Protein AF-A0AAW5HI84-F1 (afdb_monomer_lite)

Secondary structure (DSSP, 8-state):
-HHHHHHHT-HHHHHHHHHHGGGG--GGGS-HHHHHHHHHHHHHHHHHHHHHHHHHHHHHHHHHHHT-HHHHHHHHHHHHHHHHHHHHHHHHHTT-

Structure (mmCIF, N/CA/C/O backbone):
data_AF-A0AAW5HI84-F1
#
_entry.id   AF-A0AAW5HI84-F1
#
loop_
_atom_site.group_PDB
_atom_site.id
_atom_site.type_symbol
_atom_site.label_atom_id
_atom_site.label_alt_id
_atom_site.label_comp_id
_atom_site.label_asym_id
_atom_site.label_entity_id
_atom_site.label_seq_id
_atom_site.pdbx_PDB_ins_code
_atom_site.Cartn_x
_atom_site.Cartn_y
_atom_site.Cartn_z
_atom_site.occupancy
_atom_site.B_iso_or_equiv
_atom_site.auth_seq_id
_atom_site.auth_comp_id
_atom_site.auth_asym_id
_atom_site.auth_atom_id
_atom_site.pdbx_PDB_model_num
ATOM 1 N N . MET A 1 1 ? 4.989 13.894 8.127 1.00 77.06 1 MET A N 1
ATOM 2 C CA . MET A 1 1 ? 6.289 13.321 7.704 1.00 77.06 1 MET A CA 1
ATOM 3 C C . MET A 1 1 ? 6.486 11.880 8.169 1.00 77.06 1 MET A C 1
ATOM 5 O O . MET A 1 1 ? 6.888 11.062 7.357 1.00 77.06 1 MET A O 1
ATOM 9 N N . THR A 1 2 ? 6.167 11.540 9.425 1.00 87.62 2 THR A N 1
ATOM 10 C CA . THR A 1 2 ? 6.306 10.177 9.984 1.00 87.62 2 THR A CA 1
ATOM 11 C C . THR A 1 2 ? 5.607 9.094 9.160 1.00 87.62 2 THR A C 1
ATOM 13 O O . THR A 1 2 ? 6.226 8.080 8.871 1.00 87.62 2 THR A O 1
ATOM 16 N N . GLY A 1 3 ? 4.369 9.323 8.706 1.00 85.00 3 GLY A N 1
ATOM 17 C CA . GLY A 1 3 ? 3.660 8.368 7.839 1.00 85.00 3 GLY A CA 1
ATOM 18 C C . GLY A 1 3 ? 4.315 8.167 6.466 1.00 85.00 3 GLY A C 1
ATOM 19 O O . GLY A 1 3 ? 4.420 7.038 6.002 1.00 85.00 3 GLY A O 1
ATOM 20 N N . LEU A 1 4 ? 4.821 9.242 5.847 1.00 86.69 4 LEU A N 1
ATOM 21 C CA . LEU A 1 4 ? 5.537 9.169 4.567 1.00 86.69 4 LEU A CA 1
ATOM 22 C C . LEU A 1 4 ? 6.831 8.364 4.707 1.00 86.69 4 LEU A C 1
ATOM 24 O O . LEU A 1 4 ? 7.082 7.470 3.910 1.00 86.69 4 LEU A O 1
ATOM 28 N N . LEU A 1 5 ? 7.626 8.656 5.739 1.00 92.19 5 LEU A N 1
ATOM 29 C CA . LEU A 1 5 ? 8.871 7.936 6.003 1.00 92.19 5 LEU A CA 1
ATOM 30 C C . LEU A 1 5 ? 8.603 6.476 6.374 1.00 92.19 5 LEU A C 1
ATOM 32 O O . LEU A 1 5 ? 9.284 5.594 5.873 1.00 92.19 5 LEU A O 1
ATOM 36 N N . SER A 1 6 ? 7.578 6.203 7.184 1.00 90.75 6 SER A N 1
ATOM 37 C CA . SER A 1 6 ? 7.174 4.835 7.521 1.00 90.75 6 SER A CA 1
ATOM 38 C C . SER A 1 6 ? 6.757 4.040 6.282 1.00 90.75 6 SER A C 1
ATOM 40 O O . SER A 1 6 ? 7.140 2.882 6.154 1.00 90.75 6 SER A O 1
ATOM 42 N N . ALA A 1 7 ? 6.025 4.658 5.352 1.00 86.62 7 ALA A N 1
ATOM 43 C CA . ALA A 1 7 ? 5.642 4.020 4.098 1.00 86.62 7 AL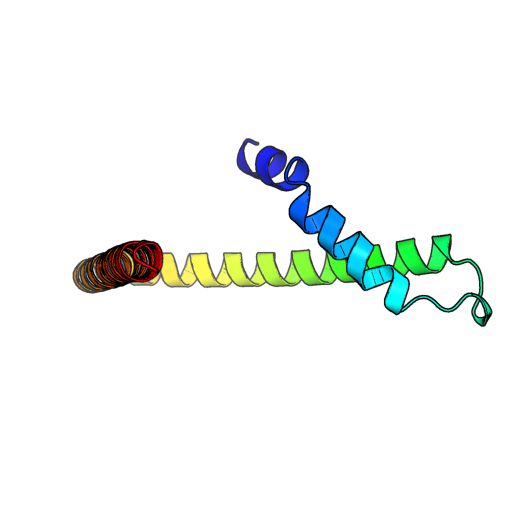A A CA 1
ATOM 44 C C . ALA A 1 7 ? 6.841 3.814 3.158 1.00 86.62 7 ALA A C 1
ATOM 46 O O . ALA A 1 7 ? 6.996 2.728 2.611 1.00 86.62 7 ALA A O 1
ATOM 47 N N . ALA A 1 8 ? 7.700 4.827 2.999 1.00 86.44 8 ALA A N 1
ATOM 48 C CA . ALA A 1 8 ? 8.864 4.774 2.114 1.00 86.44 8 ALA A CA 1
ATOM 49 C C . ALA A 1 8 ? 9.942 3.793 2.603 1.00 86.44 8 ALA A C 1
ATOM 51 O O . ALA A 1 8 ? 10.583 3.130 1.795 1.00 86.44 8 ALA A O 1
ATOM 52 N N . LEU A 1 9 ? 10.131 3.687 3.921 1.00 92.00 9 LEU A N 1
ATOM 53 C CA . LEU A 1 9 ? 11.100 2.782 4.542 1.00 92.00 9 LEU A CA 1
ATOM 54 C C . LEU A 1 9 ? 10.555 1.365 4.737 1.00 92.00 9 LEU A C 1
ATOM 56 O O . LEU A 1 9 ? 11.306 0.478 5.132 1.00 92.00 9 LEU A O 1
ATOM 60 N N . ASN A 1 10 ? 9.266 1.127 4.482 1.00 93.50 10 ASN A N 1
ATOM 61 C CA . ASN A 1 10 ? 8.712 -0.216 4.514 1.00 93.50 10 ASN A CA 1
ATOM 62 C C . ASN A 1 10 ? 9.170 -0.966 3.252 1.00 93.50 10 ASN A C 1
ATOM 64 O O . ASN A 1 10 ? 8.742 -0.611 2.155 1.00 93.50 10 ASN A O 1
ATOM 68 N N . PRO A 1 11 ? 9.997 -2.020 3.361 1.00 93.06 11 PRO A N 1
ATOM 69 C CA . PRO A 1 11 ? 10.480 -2.737 2.183 1.00 93.06 11 PRO A CA 1
ATOM 70 C C . PRO A 1 11 ? 9.386 -3.601 1.545 1.00 93.06 11 PRO A C 1
ATOM 72 O O . PRO A 1 11 ? 9.510 -4.010 0.393 1.00 93.06 11 PRO A O 1
ATOM 75 N N . LYS A 1 12 ? 8.301 -3.891 2.274 1.00 93.25 12 LYS A N 1
ATOM 76 C CA . LYS A 1 12 ? 7.276 -4.853 1.862 1.00 93.25 12 LYS A CA 1
ATOM 77 C C . LYS A 1 12 ? 6.605 -4.492 0.528 1.00 93.25 12 LYS A C 1
ATOM 79 O O . LYS A 1 12 ? 6.525 -5.382 -0.317 1.00 93.25 12 LYS A O 1
ATOM 84 N N . PRO A 1 13 ? 6.157 -3.242 0.278 1.00 88.62 13 PRO A N 1
ATOM 85 C CA . PRO A 1 13 ? 5.579 -2.875 -1.013 1.00 88.62 13 PRO A CA 1
ATOM 86 C C . PRO A 1 13 ? 6.598 -2.972 -2.153 1.00 88.62 13 PRO A C 1
ATOM 88 O O . PRO A 1 13 ? 6.264 -3.481 -3.217 1.00 88.62 13 PRO A O 1
ATOM 91 N N . GLY A 1 14 ? 7.849 -2.553 -1.923 1.00 87.50 14 GLY A N 1
ATOM 92 C CA . GLY A 1 14 ? 8.915 -2.649 -2.927 1.00 87.50 14 GLY A CA 1
ATOM 93 C C . GLY A 1 14 ? 9.221 -4.097 -3.317 1.00 87.50 14 GLY A C 1
ATOM 94 O O . GLY A 1 14 ? 9.279 -4.419 -4.500 1.00 87.50 14 GLY A O 1
ATOM 95 N N . LEU A 1 15 ? 9.326 -4.991 -2.330 1.00 91.50 15 LEU A N 1
ATOM 96 C CA . LEU A 1 15 ? 9.525 -6.424 -2.564 1.00 91.50 15 LEU A CA 1
ATOM 97 C C . LEU A 1 15 ? 8.345 -7.062 -3.305 1.00 91.50 15 LEU A C 1
ATOM 99 O O . LEU A 1 15 ? 8.561 -7.895 -4.179 1.00 91.50 15 LEU A O 1
ATOM 103 N N . PHE A 1 16 ? 7.108 -6.652 -3.006 1.00 89.19 16 PHE A N 1
ATOM 104 C CA . PHE A 1 16 ? 5.930 -7.111 -3.744 1.00 89.19 16 PHE A CA 1
ATOM 105 C C . PHE A 1 16 ? 6.023 -6.705 -5.220 1.00 89.19 16 PHE A C 1
ATOM 107 O O . PHE A 1 16 ? 5.918 -7.543 -6.109 1.00 89.19 16 PHE A O 1
ATOM 114 N N . VAL A 1 17 ? 6.309 -5.434 -5.498 1.00 88.19 17 VAL A N 1
ATOM 115 C CA . VAL A 1 17 ? 6.465 -4.929 -6.869 1.00 88.19 17 VAL A CA 1
ATOM 116 C C . VAL A 1 17 ? 7.551 -5.702 -7.626 1.00 88.19 17 VAL A C 1
ATOM 118 O O . VAL A 1 17 ? 7.318 -6.145 -8.749 1.00 88.19 17 VAL A O 1
ATOM 121 N N . LEU A 1 18 ? 8.707 -5.932 -6.998 1.00 88.81 18 LEU A N 1
ATOM 122 C CA . LEU A 1 18 ? 9.800 -6.706 -7.593 1.00 88.81 18 LEU A CA 1
ATOM 123 C C . LEU A 1 18 ? 9.450 -8.182 -7.816 1.00 88.81 18 LEU A C 1
ATOM 125 O O . LEU A 1 18 ? 9.963 -8.777 -8.754 1.00 88.81 18 LEU A O 1
ATOM 129 N N . ALA A 1 19 ? 8.589 -8.776 -6.992 1.00 92.12 19 ALA A N 1
ATOM 130 C CA . ALA A 1 19 ? 8.165 -10.162 -7.166 1.00 92.12 19 ALA A CA 1
ATOM 131 C C . ALA A 1 19 ? 7.127 -10.330 -8.290 1.00 92.12 19 ALA A C 1
ATOM 133 O O . ALA A 1 19 ? 7.128 -11.357 -8.969 1.00 92.12 19 ALA A O 1
ATOM 134 N N . PHE A 1 20 ? 6.248 -9.342 -8.489 1.00 91.19 20 PHE A N 1
ATOM 135 C CA . PHE A 1 20 ? 5.114 -9.447 -9.414 1.00 91.19 20 PHE A CA 1
ATOM 136 C C . PHE A 1 20 ? 5.360 -8.796 -10.780 1.00 91.19 20 PHE A C 1
ATOM 138 O O . PHE A 1 20 ? 4.985 -9.388 -11.787 1.00 91.19 20 PHE A O 1
ATOM 145 N N . ILE A 1 21 ? 6.001 -7.622 -10.867 1.00 91.75 21 ILE A N 1
ATOM 146 C CA . ILE A 1 21 ? 6.165 -6.922 -12.158 1.00 91.75 21 ILE A CA 1
ATOM 147 C C . ILE A 1 21 ? 6.978 -7.722 -13.188 1.00 91.75 21 ILE A C 1
ATOM 149 O O . ILE A 1 21 ? 6.529 -7.787 -14.334 1.00 91.75 21 ILE A O 1
ATOM 153 N N . PRO A 1 22 ? 8.113 -8.366 -12.843 1.00 92.12 22 PRO A N 1
ATOM 154 C CA . PRO A 1 22 ? 8.894 -9.123 -13.823 1.00 92.12 22 PRO A CA 1
ATOM 155 C C . PRO A 1 22 ? 8.102 -10.228 -14.527 1.00 92.12 22 PRO A C 1
ATOM 157 O O . PRO A 1 22 ? 8.427 -10.572 -15.657 1.00 92.12 22 PRO A O 1
ATOM 160 N N . GLN A 1 23 ? 7.044 -10.750 -13.896 1.00 93.94 23 GLN A N 1
ATOM 161 C CA . GLN A 1 23 ? 6.187 -11.795 -14.464 1.00 93.94 23 GLN A CA 1
ATOM 162 C C . GLN A 1 23 ? 5.377 -11.309 -15.677 1.00 93.94 23 GLN A C 1
ATOM 164 O O . GLN A 1 23 ? 4.896 -12.126 -16.456 1.00 93.94 23 GLN A O 1
ATOM 169 N N . PHE A 1 24 ? 5.225 -9.990 -15.845 1.00 93.56 24 PHE A N 1
ATOM 170 C CA . PHE A 1 24 ? 4.504 -9.374 -16.962 1.00 93.56 24 PHE A CA 1
ATOM 171 C C . PHE A 1 24 ? 5.428 -8.849 -18.069 1.00 93.56 24 PHE A C 1
ATOM 173 O O . PHE A 1 24 ? 4.937 -8.385 -19.097 1.00 93.56 24 PHE A O 1
ATOM 180 N N . VAL A 1 25 ? 6.749 -8.884 -17.865 1.00 95.38 25 VAL A N 1
ATOM 181 C CA . VAL A 1 25 ? 7.730 -8.381 -18.832 1.00 95.38 25 VAL A CA 1
ATOM 182 C C . VAL A 1 25 ? 8.053 -9.448 -19.869 1.00 95.38 25 VAL A C 1
ATOM 184 O O . VAL A 1 25 ? 8.298 -10.603 -19.534 1.00 95.38 25 VAL A O 1
ATOM 187 N N . ASP A 1 26 ? 8.130 -9.032 -21.129 1.00 96.56 26 ASP A N 1
ATOM 188 C CA . ASP A 1 26 ? 8.495 -9.899 -22.245 1.00 96.56 26 ASP A CA 1
ATOM 189 C C . ASP A 1 26 ? 9.761 -9.369 -22.942 1.00 96.56 26 ASP A C 1
ATOM 191 O O . ASP A 1 26 ? 9.700 -8.328 -23.610 1.00 96.56 26 ASP A O 1
ATOM 195 N N . PRO A 1 27 ? 10.914 -10.059 -22.828 1.00 95.06 27 PRO A N 1
ATOM 196 C CA . PRO A 1 27 ? 12.151 -9.654 -23.492 1.00 95.06 27 PRO A CA 1
ATOM 197 C C . PRO A 1 27 ? 12.036 -9.558 -25.022 1.00 95.06 27 PRO A C 1
ATOM 199 O O . PRO A 1 27 ? 12.770 -8.786 -25.636 1.00 95.06 27 PRO A O 1
ATOM 202 N N . ALA A 1 28 ? 11.107 -10.291 -25.650 1.00 96.44 28 ALA A N 1
ATOM 203 C CA . ALA A 1 28 ? 10.885 -10.227 -27.095 1.00 96.44 28 ALA A CA 1
ATOM 204 C C . ALA A 1 28 ? 10.185 -8.927 -27.535 1.00 96.44 28 ALA A C 1
ATOM 206 O O . ALA A 1 28 ? 10.219 -8.570 -28.712 1.00 96.44 28 ALA A O 1
ATOM 207 N N . ARG A 1 29 ? 9.567 -8.193 -26.598 1.00 93.25 29 ARG A N 1
ATOM 208 C CA . ARG A 1 29 ? 8.834 -6.939 -26.850 1.00 93.25 29 ARG A CA 1
ATOM 209 C C . ARG A 1 29 ? 9.662 -5.671 -26.622 1.00 93.25 29 ARG A C 1
ATOM 211 O O . ARG A 1 29 ? 9.126 -4.568 -26.718 1.00 93.25 29 ARG A O 1
ATOM 218 N N . GLY A 1 30 ? 10.959 -5.803 -26.341 1.00 93.69 30 GLY A N 1
ATOM 219 C CA . GLY A 1 30 ? 11.897 -4.687 -26.202 1.00 93.69 30 GLY A CA 1
ATOM 220 C C . GLY A 1 30 ? 12.594 -4.650 -24.843 1.00 93.69 30 GLY A C 1
ATOM 221 O O . GLY A 1 30 ? 12.671 -5.649 -24.134 1.00 93.69 30 GLY A O 1
ATOM 222 N N . SER A 1 31 ? 13.116 -3.479 -24.464 1.00 96.44 31 SER A N 1
ATOM 223 C CA . SER A 1 31 ? 13.928 -3.331 -23.248 1.00 96.44 31 SER A CA 1
ATOM 224 C C . SER A 1 31 ? 13.149 -3.668 -21.971 1.00 96.44 31 SER A C 1
ATOM 226 O O . SER A 1 31 ? 12.183 -2.988 -21.617 1.00 96.44 31 SER A O 1
ATOM 228 N N . VAL A 1 32 ? 13.634 -4.678 -21.243 1.00 95.31 32 VAL A N 1
ATOM 229 C CA . VAL A 1 32 ? 13.118 -5.110 -19.933 1.00 95.31 32 VAL A CA 1
ATOM 230 C C . VAL A 1 32 ? 13.068 -3.945 -18.946 1.00 95.31 32 VAL A C 1
ATOM 232 O O . VAL A 1 32 ? 12.045 -3.734 -18.301 1.00 95.31 32 VAL A O 1
ATOM 235 N N . SER A 1 33 ? 14.127 -3.133 -18.866 1.00 94.56 33 SER A N 1
ATOM 236 C CA . SER A 1 33 ? 14.190 -2.001 -17.933 1.00 94.56 33 SER A CA 1
ATOM 237 C C . SER A 1 33 ? 13.111 -0.953 -18.211 1.00 94.56 33 SER A C 1
ATOM 239 O O . SER A 1 33 ? 12.530 -0.402 -17.279 1.00 94.56 33 SER A O 1
ATOM 241 N N . VAL A 1 34 ? 12.806 -0.701 -19.488 1.00 96.38 34 VAL A N 1
ATOM 242 C CA . VAL A 1 34 ? 11.746 0.240 -19.877 1.00 96.38 34 VAL A CA 1
ATOM 243 C C . VAL A 1 34 ? 10.373 -0.325 -19.520 1.00 96.38 34 VAL A C 1
ATOM 245 O O . VAL A 1 34 ? 9.571 0.384 -18.918 1.00 96.38 34 VAL A O 1
ATOM 248 N N . GLN A 1 35 ? 10.115 -1.602 -19.819 1.00 96.38 35 GLN A N 1
ATOM 249 C CA . GLN A 1 35 ? 8.857 -2.261 -19.447 1.00 96.38 35 GLN A CA 1
ATOM 250 C C . GLN A 1 35 ? 8.643 -2.243 -17.925 1.00 96.38 35 GLN A C 1
ATOM 252 O O . GLN A 1 35 ? 7.573 -1.852 -17.464 1.00 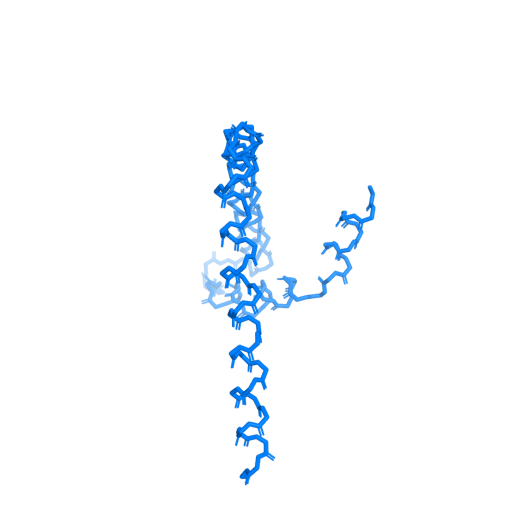96.38 35 GLN A O 1
ATOM 257 N N . MET A 1 36 ? 9.681 -2.556 -17.141 1.00 94.69 36 MET A N 1
ATOM 258 C CA . MET A 1 36 ? 9.655 -2.476 -15.674 1.00 94.69 36 MET A CA 1
ATOM 259 C C . MET A 1 36 ? 9.303 -1.066 -15.178 1.00 94.69 36 MET A C 1
ATOM 261 O O .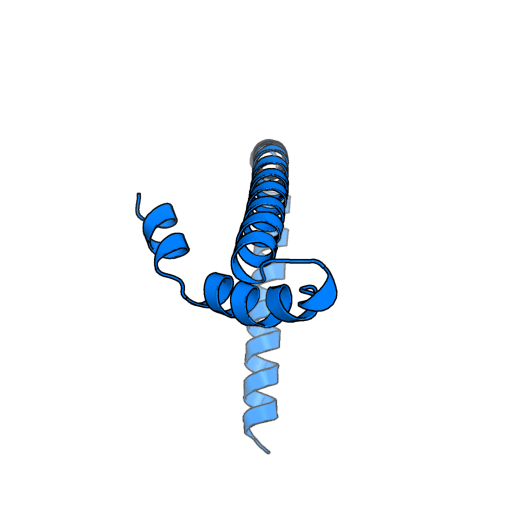 MET A 1 36 ? 8.450 -0.922 -14.303 1.00 94.69 36 MET A O 1
ATOM 265 N N . MET A 1 37 ? 9.920 -0.023 -15.748 1.00 94.19 37 MET A N 1
ATOM 266 C CA . MET A 1 37 ? 9.648 1.375 -15.388 1.00 94.19 37 MET A CA 1
ATOM 267 C C . MET A 1 37 ? 8.196 1.765 -15.704 1.00 94.19 37 MET A C 1
ATOM 269 O O . MET A 1 37 ? 7.527 2.384 -14.878 1.00 94.19 37 MET A O 1
ATOM 273 N N . VAL A 1 38 ? 7.690 1.371 -16.877 1.00 96.06 38 VAL A N 1
ATOM 274 C CA . VAL A 1 38 ? 6.320 1.668 -17.324 1.00 96.06 38 VAL A CA 1
ATOM 275 C C . VAL A 1 38 ? 5.284 0.950 -16.460 1.00 96.06 38 VAL A C 1
ATOM 277 O O . VAL A 1 38 ? 4.346 1.585 -15.976 1.00 96.06 38 VAL A O 1
ATOM 280 N N . TYR A 1 39 ? 5.448 -0.352 -16.219 1.00 95.31 39 TYR A N 1
ATOM 281 C CA . TYR A 1 39 ? 4.538 -1.115 -15.360 1.00 95.31 39 TYR A CA 1
ATOM 282 C C . TYR A 1 39 ? 4.593 -0.637 -13.908 1.00 95.31 39 TYR A C 1
ATOM 284 O O . TYR A 1 39 ? 3.550 -0.510 -13.267 1.00 95.31 39 TYR A O 1
ATOM 292 N N . GLY A 1 40 ? 5.783 -0.294 -13.407 1.00 93.12 40 GLY A N 1
ATOM 293 C CA . GLY A 1 40 ? 5.958 0.296 -12.082 1.00 93.12 40 GLY A CA 1
ATOM 294 C C . GLY A 1 40 ? 5.243 1.639 -11.943 1.00 93.12 40 GLY A C 1
ATOM 295 O O . GLY A 1 40 ? 4.531 1.853 -10.962 1.00 93.12 40 GLY A O 1
ATOM 296 N N . ALA A 1 41 ? 5.365 2.518 -12.940 1.00 94.38 41 ALA A N 1
ATOM 297 C CA . ALA A 1 41 ? 4.676 3.807 -12.959 1.00 94.38 41 ALA A CA 1
ATOM 298 C C . ALA A 1 41 ? 3.149 3.642 -12.987 1.00 94.38 41 ALA A C 1
ATOM 300 O O . ALA A 1 41 ? 2.448 4.304 -12.221 1.00 94.38 41 ALA A O 1
ATOM 301 N N . TRP A 1 42 ? 2.629 2.721 -13.806 1.00 95.88 42 TRP A N 1
ATOM 302 C CA . TRP A 1 42 ? 1.199 2.405 -13.834 1.00 95.88 42 TRP A CA 1
ATOM 303 C C . TRP A 1 42 ? 0.696 1.866 -12.500 1.00 95.88 42 TRP A C 1
ATOM 305 O O . TRP A 1 42 ? -0.319 2.338 -11.986 1.00 95.88 42 TRP A O 1
ATOM 315 N N . PHE A 1 43 ? 1.421 0.919 -11.907 1.00 92.69 43 PHE A N 1
ATOM 316 C CA . PHE A 1 43 ? 1.091 0.381 -10.594 1.00 92.69 43 PHE A CA 1
ATOM 317 C C . PHE A 1 43 ? 1.066 1.483 -9.526 1.00 92.69 43 PHE A C 1
ATOM 319 O O . PHE A 1 43 ? 0.112 1.571 -8.749 1.00 92.69 43 PHE A O 1
ATOM 326 N N . ALA A 1 44 ? 2.075 2.359 -9.510 1.00 91.38 44 ALA A N 1
ATOM 327 C CA . ALA A 1 44 ? 2.150 3.480 -8.579 1.00 91.38 44 ALA A CA 1
ATOM 328 C C . ALA A 1 44 ? 0.981 4.461 -8.764 1.00 91.38 44 ALA A C 1
ATOM 330 O O . ALA A 1 44 ? 0.363 4.860 -7.777 1.00 91.38 44 ALA A O 1
ATOM 331 N N . ALA A 1 45 ? 0.632 4.804 -10.007 1.00 96.75 45 ALA A N 1
ATOM 332 C CA . ALA A 1 45 ? -0.483 5.696 -10.317 1.00 96.75 45 ALA A CA 1
ATOM 333 C C . ALA A 1 45 ? -1.832 5.114 -9.865 1.00 96.75 45 ALA A C 1
ATOM 335 O O . ALA A 1 45 ? -2.605 5.796 -9.191 1.00 96.75 45 ALA A O 1
ATOM 336 N N . LEU A 1 46 ? -2.097 3.840 -10.174 1.00 96.12 46 LEU A N 1
ATOM 337 C CA . LEU A 1 46 ? -3.320 3.151 -9.753 1.00 96.12 46 LEU A CA 1
ATOM 338 C C . LEU A 1 46 ? -3.407 3.032 -8.228 1.00 96.12 46 LEU A C 1
ATOM 340 O O . LEU A 1 46 ? -4.466 3.264 -7.647 1.00 96.12 46 LEU A O 1
ATOM 344 N N . THR A 1 47 ? -2.284 2.735 -7.572 1.00 92.56 47 THR A N 1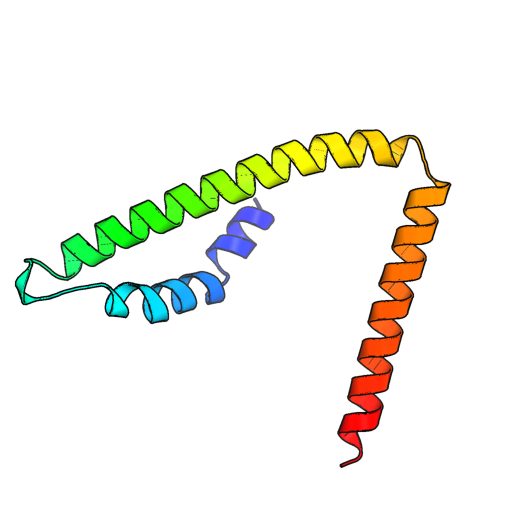
ATOM 345 C CA . THR A 1 47 ? -2.194 2.663 -6.108 1.00 92.56 47 THR A CA 1
ATOM 346 C C . THR A 1 47 ? -2.473 4.023 -5.470 1.00 92.56 47 THR A C 1
ATOM 348 O O . THR A 1 47 ? -3.267 4.117 -4.533 1.00 92.56 47 THR A O 1
ATOM 351 N N . ALA A 1 48 ? -1.867 5.092 -5.993 1.00 94.06 48 ALA A N 1
ATOM 352 C CA . ALA A 1 48 ? -2.089 6.452 -5.514 1.00 94.06 48 ALA A CA 1
ATOM 353 C C . ALA A 1 48 ? -3.552 6.879 -5.690 1.00 94.06 48 ALA A C 1
ATOM 355 O O . ALA A 1 48 ? -4.148 7.407 -4.752 1.00 94.06 48 ALA A O 1
ATOM 356 N N . LEU A 1 49 ? -4.152 6.598 -6.850 1.00 98.12 49 LEU A N 1
ATOM 357 C CA . LEU A 1 49 ? -5.564 6.870 -7.110 1.00 98.12 49 LEU A CA 1
ATOM 358 C C . LEU A 1 49 ? -6.471 6.098 -6.142 1.00 98.12 49 LEU A C 1
ATOM 360 O O . LEU A 1 49 ? -7.359 6.691 -5.531 1.00 98.12 49 LEU A O 1
ATOM 364 N N . GLY A 1 50 ? -6.224 4.800 -5.956 1.00 97.50 50 GLY A N 1
ATOM 365 C CA . GLY A 1 50 ? -6.987 3.961 -5.036 1.00 97.50 50 GLY A CA 1
ATOM 366 C C . GLY A 1 50 ? -6.938 4.479 -3.598 1.00 97.50 50 GLY A C 1
ATOM 367 O O . GLY A 1 50 ? -7.983 4.650 -2.968 1.00 97.50 50 GLY A O 1
ATOM 368 N N . PHE A 1 51 ? -5.746 4.814 -3.092 1.00 94.06 51 PHE A N 1
ATOM 369 C CA . PHE A 1 51 ? -5.603 5.374 -1.745 1.00 94.06 51 PHE A CA 1
ATOM 370 C C . PHE A 1 51 ? -6.184 6.782 -1.611 1.00 94.06 51 PHE A C 1
ATOM 372 O O . PHE A 1 51 ? -6.765 7.093 -0.571 1.00 94.06 51 PHE A O 1
ATOM 379 N N . ALA A 1 52 ? -6.079 7.625 -2.640 1.00 96.19 52 ALA A N 1
ATOM 380 C CA . ALA A 1 52 ? -6.696 8.947 -2.633 1.00 96.19 52 ALA A CA 1
ATOM 381 C C . ALA A 1 52 ? -8.224 8.843 -2.541 1.00 96.19 52 ALA A C 1
ATOM 383 O O . ALA A 1 52 ? -8.833 9.471 -1.674 1.00 96.19 52 ALA A O 1
ATOM 384 N N . LEU A 1 53 ? -8.840 7.993 -3.371 1.00 98.12 53 LEU A N 1
ATOM 385 C CA . LEU A 1 53 ? -10.277 7.727 -3.321 1.00 98.12 53 LEU A CA 1
ATOM 386 C C . LEU A 1 53 ? -10.683 7.171 -1.955 1.00 98.12 53 LEU A C 1
ATOM 388 O O . LEU A 1 53 ? -11.610 7.687 -1.332 1.00 98.12 53 LEU A O 1
ATOM 392 N N . MET A 1 54 ? -9.949 6.177 -1.447 1.00 97.12 54 MET A N 1
ATOM 393 C CA . MET A 1 54 ? -10.181 5.619 -0.116 1.00 97.12 54 MET A CA 1
ATOM 394 C C . MET A 1 54 ? -10.127 6.700 0.970 1.00 97.12 54 MET A C 1
ATOM 396 O O . MET A 1 54 ? -11.008 6.743 1.823 1.00 97.12 54 MET A O 1
ATOM 400 N N . GLY A 1 55 ? -9.142 7.600 0.923 1.00 96.06 55 GLY A N 1
ATOM 401 C CA . GLY A 1 55 ? -9.009 8.713 1.865 1.00 96.06 55 GLY A CA 1
ATOM 402 C C . GLY A 1 55 ? -10.182 9.697 1.803 1.00 96.06 55 GLY A C 1
ATOM 403 O O . GLY A 1 55 ? -10.694 10.119 2.845 1.00 96.06 55 GLY A O 1
ATOM 404 N N . ILE A 1 56 ? -10.660 10.020 0.598 1.00 96.88 56 ILE A N 1
ATOM 405 C CA . ILE A 1 56 ? -11.839 10.875 0.393 1.00 96.88 56 ILE A CA 1
ATOM 406 C C . ILE A 1 56 ? -13.082 10.220 1.014 1.00 96.88 56 ILE A C 1
ATOM 408 O O . ILE A 1 56 ? -13.770 10.846 1.827 1.00 96.88 56 ILE A O 1
ATOM 412 N N . PHE A 1 57 ? -13.341 8.946 0.705 1.00 97.25 57 PHE A N 1
ATOM 413 C CA . PHE A 1 57 ? -14.479 8.213 1.268 1.00 97.25 57 PHE A CA 1
ATOM 414 C C . PHE A 1 57 ? -14.371 8.053 2.786 1.00 97.25 57 PHE A C 1
ATOM 416 O O . PHE A 1 57 ? -15.349 8.286 3.499 1.00 97.25 57 PHE A O 1
ATOM 423 N N . ALA A 1 58 ? -13.183 7.728 3.299 1.00 96.12 58 ALA A N 1
ATOM 424 C CA . ALA A 1 58 ? -12.925 7.603 4.730 1.00 96.12 58 ALA A CA 1
ATOM 425 C C . ALA A 1 58 ? -13.185 8.920 5.470 1.00 96.12 58 ALA A C 1
ATOM 427 O O . ALA A 1 58 ? -13.752 8.910 6.561 1.00 96.12 58 ALA A O 1
ATOM 428 N N . THR A 1 59 ? -12.847 10.062 4.865 1.00 95.38 59 THR A N 1
ATOM 429 C CA . THR A 1 59 ? -13.135 11.384 5.439 1.00 95.38 59 THR A CA 1
ATOM 430 C C . THR A 1 59 ? -14.642 11.624 5.559 1.00 95.38 59 THR A C 1
ATOM 432 O O . THR A 1 59 ? -15.117 12.081 6.602 1.00 95.38 59 THR A O 1
ATOM 435 N N . GLY A 1 60 ? -15.412 11.283 4.520 1.00 94.56 60 GLY A N 1
ATOM 436 C CA . GLY A 1 60 ? -16.875 11.368 4.549 1.00 94.56 60 GLY A CA 1
ATOM 437 C C . GLY A 1 60 ? -17.494 10.444 5.602 1.00 94.56 60 GLY A C 1
ATOM 438 O O . GLY A 1 60 ? -18.296 10.887 6.428 1.00 94.56 60 GLY A O 1
ATOM 439 N N . LEU A 1 61 ? -17.067 9.178 5.625 1.00 95.31 61 LEU A N 1
ATOM 440 C CA . LEU A 1 61 ? -17.529 8.184 6.592 1.00 95.31 61 LEU A CA 1
ATOM 441 C C . LEU A 1 61 ? -17.199 8.598 8.029 1.00 95.31 61 LEU A C 1
ATOM 443 O O . LEU A 1 61 ? -18.059 8.525 8.902 1.00 95.31 61 LEU A O 1
ATOM 447 N N . SER A 1 62 ? -15.986 9.092 8.271 1.00 94.12 62 SER A N 1
ATOM 448 C CA . SER A 1 62 ? -15.550 9.555 9.588 1.00 94.12 62 SER A CA 1
ATOM 449 C C . SER A 1 62 ? -16.454 10.677 10.111 1.00 94.12 62 SER A C 1
ATOM 451 O O . SER A 1 62 ? -16.985 10.577 11.216 1.00 94.12 62 SER A O 1
ATOM 453 N N . ARG A 1 63 ? -16.762 11.690 9.284 1.00 94.25 63 ARG A N 1
ATOM 454 C CA . ARG A 1 63 ? -17.709 12.768 9.644 1.00 94.25 63 ARG A CA 1
ATOM 455 C C . ARG A 1 63 ? -19.101 12.244 10.003 1.00 94.25 63 ARG A C 1
ATOM 457 O O . ARG A 1 63 ? -19.725 12.760 10.930 1.00 94.25 63 ARG A O 1
ATOM 464 N N . TYR A 1 64 ? -19.590 11.235 9.285 1.00 94.31 64 TYR A N 1
ATOM 465 C CA . TYR A 1 64 ? -20.868 10.591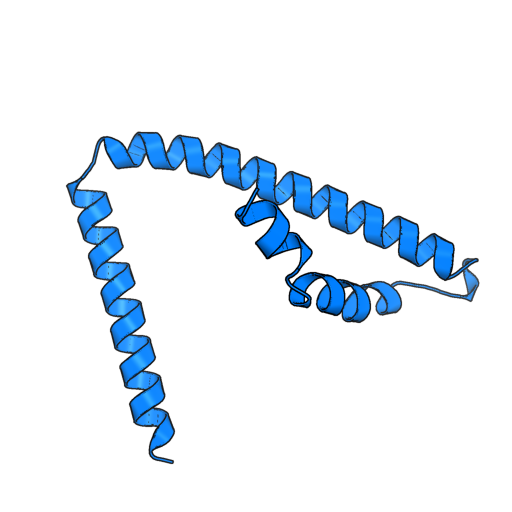 9.591 1.00 94.31 64 TYR A CA 1
ATOM 466 C C . TYR A 1 64 ? -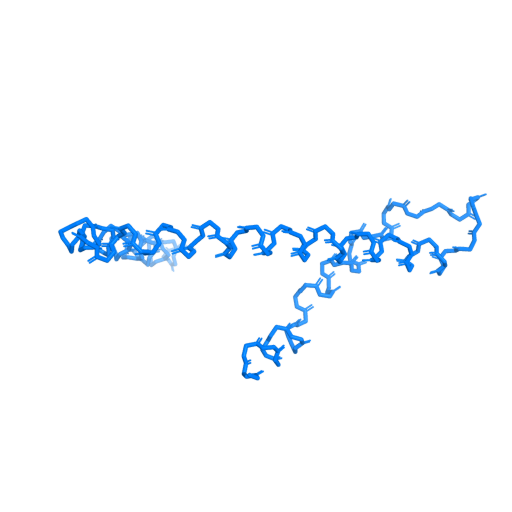20.822 9.833 10.928 1.00 94.31 64 TYR A C 1
ATOM 468 O O . TYR A 1 64 ? -21.728 9.977 11.753 1.00 94.31 64 TYR A O 1
ATOM 476 N N . LEU A 1 65 ? -19.751 9.075 11.174 1.00 94.88 65 LEU A N 1
ATOM 477 C CA . LEU A 1 65 ? -19.560 8.294 12.396 1.00 94.88 65 LEU A CA 1
ATOM 478 C C . LEU A 1 65 ? -19.361 9.167 13.640 1.00 94.88 65 LEU A C 1
ATOM 480 O O . LEU A 1 65 ? -19.881 8.819 14.700 1.00 94.88 65 LEU A O 1
ATOM 484 N N . TYR A 1 66 ? -18.716 10.332 13.518 1.00 92.62 66 TYR A N 1
ATOM 485 C CA . TYR A 1 66 ? -18.576 11.291 14.623 1.00 92.62 66 TYR A CA 1
ATOM 486 C C . TYR A 1 66 ? -19.922 11.729 15.212 1.00 92.62 66 TYR A C 1
ATOM 488 O O . TYR A 1 66 ? -20.010 12.025 16.400 1.00 92.62 66 TYR A O 1
ATOM 496 N N . ARG A 1 67 ? -20.994 11.724 14.412 1.00 94.00 67 ARG A N 1
ATOM 497 C CA . ARG A 1 67 ? -22.352 12.053 14.874 1.00 94.00 67 ARG A CA 1
ATOM 498 C C . ARG A 1 67 ? -23.066 10.879 15.558 1.00 94.00 67 ARG A C 1
ATOM 500 O O . ARG A 1 67 ? -24.181 11.053 16.041 1.00 94.00 67 ARG A O 1
ATOM 507 N N . ARG A 1 68 ? -22.475 9.677 15.586 1.00 95.75 68 ARG A N 1
ATOM 508 C CA . ARG A 1 68 ? -23.097 8.437 16.089 1.00 95.75 68 ARG A CA 1
ATOM 509 C C . ARG A 1 68 ? -22.160 7.664 17.033 1.00 95.75 68 ARG A C 1
ATOM 511 O O . ARG A 1 68 ? -21.721 6.563 16.696 1.00 95.75 68 ARG A O 1
ATOM 518 N N . PRO A 1 69 ? -21.912 8.164 18.258 1.00 92.75 69 PRO A N 1
ATOM 519 C CA . PRO A 1 69 ? -20.958 7.554 19.193 1.00 92.75 69 PRO A CA 1
ATOM 520 C C . PRO A 1 69 ? -21.306 6.107 19.576 1.00 92.75 69 PRO A C 1
ATOM 522 O O . PRO A 1 69 ? -20.412 5.283 19.742 1.00 92.75 69 PRO A O 1
ATOM 525 N N . ARG A 1 70 ? -22.599 5.754 19.645 1.00 95.94 70 ARG A N 1
ATOM 526 C CA . ARG A 1 70 ? -23.037 4.370 19.912 1.00 95.94 70 ARG A CA 1
ATOM 527 C C . ARG A 1 70 ? -22.592 3.389 18.822 1.00 95.94 70 ARG A C 1
ATOM 529 O O . ARG A 1 70 ? -22.213 2.268 19.143 1.00 95.94 70 ARG A O 1
ATOM 536 N N . LEU A 1 71 ? -22.607 3.814 17.555 1.00 94.94 71 LEU A N 1
ATOM 537 C CA . LEU A 1 71 ? -22.154 2.988 16.433 1.00 94.94 71 LEU A CA 1
ATOM 538 C C . LEU A 1 71 ? -20.639 2.782 16.493 1.00 94.94 71 LEU A C 1
ATOM 540 O O . LEU A 1 71 ? -20.178 1.654 16.374 1.00 94.94 71 LEU A O 1
ATOM 544 N N . VAL A 1 72 ? -19.877 3.849 16.748 1.00 95.50 72 VAL A N 1
ATOM 545 C CA . VAL A 1 72 ? -18.418 3.766 16.921 1.00 95.50 72 VAL A CA 1
ATOM 546 C C . VAL A 1 72 ? -18.054 2.837 18.080 1.00 95.50 72 VAL A C 1
ATOM 548 O O . VAL A 1 72 ? -17.173 1.997 17.930 1.00 95.50 72 VAL A O 1
ATOM 551 N N . ASN A 1 73 ? -18.770 2.916 19.206 1.00 96.31 73 ASN A N 1
ATOM 552 C CA . ASN A 1 73 ? -18.545 2.011 20.331 1.00 96.31 73 ASN A CA 1
ATOM 553 C C . ASN A 1 73 ? -18.805 0.543 19.956 1.00 96.31 73 ASN A C 1
ATOM 555 O O . ASN A 1 73 ? -17.996 -0.322 20.276 1.00 96.31 73 ASN A O 1
ATOM 559 N N . GLY A 1 74 ? -19.890 0.262 19.227 1.00 97.06 74 GLY A N 1
ATOM 560 C CA . GLY A 1 74 ? -20.167 -1.083 18.716 1.00 97.06 74 GLY A CA 1
ATOM 561 C C . GLY A 1 74 ? -19.068 -1.601 17.781 1.00 97.06 74 GLY A C 1
ATOM 562 O O . GLY A 1 74 ? -18.627 -2.738 17.933 1.00 97.06 74 GLY A O 1
ATOM 563 N N . LEU A 1 75 ? -18.571 -0.754 16.869 1.00 95.31 75 LEU A N 1
ATOM 564 C CA . LEU A 1 75 ? -17.450 -1.089 15.982 1.00 95.31 75 LEU A CA 1
ATOM 565 C C . LEU A 1 75 ? -16.168 -1.392 16.770 1.00 95.31 75 LEU A C 1
ATOM 567 O O . LEU A 1 75 ? -15.488 -2.370 16.469 1.00 95.31 75 LEU A O 1
ATOM 571 N N . ASN A 1 76 ? -15.865 -0.599 17.801 1.00 96.25 76 ASN A N 1
ATOM 572 C CA . ASN A 1 76 ? -14.693 -0.805 18.652 1.00 96.25 76 ASN A CA 1
ATOM 573 C C . ASN A 1 76 ? -14.780 -2.118 19.443 1.00 96.25 76 ASN A C 1
ATOM 575 O O . ASN A 1 76 ? -13.805 -2.866 19.485 1.00 96.25 76 ASN A O 1
ATOM 579 N N . VAL A 1 77 ? -15.943 -2.430 20.028 1.00 97.50 77 VAL A N 1
ATOM 580 C CA . VAL A 1 77 ? -16.168 -3.709 20.727 1.00 97.50 77 VAL A CA 1
ATOM 581 C C . VAL A 1 77 ? -16.034 -4.881 19.755 1.00 97.50 77 VAL A C 1
ATOM 583 O O . VAL A 1 77 ? -15.351 -5.853 20.067 1.00 97.50 77 VAL A O 1
ATOM 586 N N . GLY A 1 78 ? -16.616 -4.774 18.557 1.00 97.38 78 GLY A N 1
ATOM 587 C CA . GLY A 1 78 ? -16.484 -5.789 17.511 1.00 97.38 78 GLY A CA 1
ATOM 588 C C . GLY A 1 78 ? -15.031 -6.017 17.086 1.00 97.38 78 GLY A C 1
ATOM 589 O O . GLY A 1 78 ? -14.583 -7.158 17.017 1.00 97.38 78 GLY A O 1
ATOM 590 N N . ALA A 1 79 ? -14.263 -4.946 16.867 1.00 96.44 79 ALA A N 1
ATOM 591 C CA . ALA A 1 79 ? -12.839 -5.044 16.546 1.00 96.44 79 ALA A CA 1
ATOM 592 C C . ALA A 1 79 ? -12.043 -5.715 17.678 1.00 96.44 79 ALA A C 1
ATOM 594 O O . ALA A 1 79 ? -11.238 -6.609 17.419 1.00 96.44 79 ALA A O 1
ATOM 595 N N . GLY A 1 80 ? -12.308 -5.332 18.932 1.00 97.19 80 GLY A N 1
ATOM 596 C CA . GLY A 1 80 ? -11.699 -5.950 20.110 1.00 97.19 80 GLY A CA 1
ATOM 597 C C . GLY A 1 80 ? -11.993 -7.448 20.208 1.00 97.19 80 GLY A C 1
ATOM 598 O O . GLY A 1 80 ? -11.075 -8.236 20.424 1.00 97.19 80 GLY A O 1
ATOM 599 N N . LEU A 1 81 ? -13.242 -7.857 19.969 1.00 98.00 81 LEU A N 1
ATOM 600 C CA . LEU A 1 81 ? -13.629 -9.270 19.938 1.00 98.00 81 LEU A CA 1
ATOM 601 C C . LEU A 1 81 ? -12.866 -10.049 18.861 1.00 98.00 81 LEU A C 1
ATOM 603 O O . LEU A 1 81 ? -12.366 -11.134 19.146 1.00 98.00 81 LEU A O 1
ATOM 607 N N . THR A 1 82 ? -12.709 -9.490 17.658 1.00 97.19 82 THR A N 1
ATOM 608 C CA . THR A 1 82 ? -11.927 -10.123 16.583 1.00 97.19 82 THR A CA 1
ATOM 609 C C . THR A 1 82 ? -10.462 -10.312 16.980 1.00 97.19 82 THR A C 1
ATOM 611 O O . THR A 1 82 ? -9.881 -11.365 16.705 1.00 97.19 82 THR A O 1
ATOM 614 N N . PHE A 1 83 ? -9.859 -9.336 17.668 1.00 96.62 83 PHE A N 1
ATOM 615 C CA . PHE A 1 83 ? -8.489 -9.467 18.170 1.00 96.62 83 PHE A CA 1
ATOM 616 C C . PHE A 1 83 ? -8.366 -10.534 19.259 1.00 96.62 83 PHE A C 1
ATOM 618 O O . PHE A 1 83 ? -7.460 -11.363 19.184 1.00 96.62 83 PHE A O 1
ATOM 625 N N . VAL A 1 84 ? -9.287 -10.563 20.229 1.00 97.25 84 VAL A N 1
ATOM 626 C CA . VAL A 1 84 ? -9.305 -11.596 21.279 1.00 97.25 84 VAL A CA 1
ATOM 627 C C . VAL A 1 84 ? -9.472 -12.981 20.661 1.00 97.25 84 VAL A C 1
ATOM 629 O O . VAL A 1 84 ? -8.695 -13.881 20.968 1.00 97.25 84 VAL A O 1
ATOM 632 N N . ALA A 1 85 ? -10.421 -13.146 19.738 1.00 96.75 85 ALA A N 1
ATOM 633 C CA . ALA A 1 85 ? -10.642 -14.406 19.036 1.00 96.75 85 ALA A CA 1
ATOM 634 C C . ALA A 1 85 ? -9.398 -14.856 18.254 1.00 96.75 85 ALA A C 1
ATOM 636 O O . ALA A 1 85 ? -9.018 -16.024 18.318 1.00 96.75 85 ALA A O 1
ATOM 637 N N . SER A 1 86 ? -8.723 -13.929 17.566 1.00 95.56 86 SER A N 1
ATOM 638 C CA . SER A 1 86 ? -7.477 -14.225 16.846 1.00 95.56 86 SER A CA 1
ATOM 639 C C . SER A 1 86 ? -6.364 -14.667 17.800 1.00 95.56 86 SER A C 1
ATOM 641 O O . SER A 1 86 ? -5.685 -15.654 17.528 1.00 95.56 86 SER A O 1
ATOM 643 N N . GLY A 1 87 ? -6.206 -13.988 18.941 1.00 95.06 87 GLY A N 1
ATOM 644 C CA . GLY A 1 87 ? -5.219 -14.348 19.962 1.00 95.06 87 GLY A CA 1
ATOM 645 C C . GLY A 1 87 ? -5.484 -15.716 20.591 1.00 95.06 87 GLY A C 1
ATOM 646 O O . GLY A 1 87 ? -4.566 -16.523 20.708 1.00 95.06 87 GLY A O 1
ATOM 647 N N . VAL A 1 88 ? -6.745 -16.011 20.923 1.00 96.44 88 VAL A N 1
ATOM 648 C CA . VAL A 1 88 ? -7.161 -17.328 21.434 1.00 96.44 88 VAL A CA 1
ATOM 649 C C . VAL A 1 88 ? -6.915 -18.422 20.395 1.00 96.44 88 VAL A C 1
ATOM 651 O O . VAL A 1 88 ? -6.386 -19.472 20.742 1.00 96.44 88 VAL A O 1
ATOM 654 N N . SER A 1 89 ? -7.240 -18.175 19.122 1.00 92.75 89 SER A N 1
ATOM 655 C CA . SER A 1 89 ? -6.982 -19.121 18.029 1.00 92.75 89 SER A CA 1
ATOM 656 C C . SER A 1 89 ? -5.491 -19.438 17.893 1.00 92.75 89 SER A C 1
ATOM 658 O O . SER A 1 89 ? -5.106 -20.603 17.850 1.00 92.75 89 SER A O 1
ATOM 660 N N . ILE A 1 90 ? -4.631 -18.415 17.914 1.00 94.88 90 ILE A N 1
ATOM 661 C CA . ILE A 1 90 ? -3.174 -18.599 17.864 1.00 94.88 90 ILE A CA 1
ATOM 662 C C . ILE A 1 90 ? -2.674 -19.370 19.093 1.00 94.88 90 ILE A C 1
ATOM 664 O O . ILE A 1 90 ? -1.881 -20.295 18.940 1.00 94.88 90 ILE A O 1
ATOM 668 N N . ALA A 1 91 ? -3.149 -19.036 20.296 1.00 94.50 91 ALA A N 1
ATOM 669 C CA . ALA A 1 91 ? -2.772 -19.744 21.520 1.00 94.50 91 ALA A CA 1
ATOM 670 C C . ALA A 1 91 ? -3.183 -21.226 21.480 1.00 94.50 91 ALA A C 1
ATOM 672 O O . ALA A 1 91 ? -2.408 -22.088 21.885 1.00 94.50 91 ALA A O 1
ATOM 673 N N . ALA A 1 92 ? -4.365 -21.526 20.934 1.00 91.69 92 ALA A N 1
ATOM 674 C CA . ALA A 1 92 ? -4.851 -22.890 20.753 1.00 91.69 92 ALA A CA 1
ATOM 675 C C . ALA A 1 92 ? -4.073 -23.662 19.669 1.00 91.69 92 ALA A C 1
ATOM 677 O O . ALA A 1 92 ? -3.858 -24.865 19.808 1.00 91.69 92 ALA A O 1
ATOM 678 N N . LEU A 1 93 ? -3.629 -22.987 18.601 1.00 89.31 93 LEU A N 1
ATOM 679 C CA . LEU A 1 93 ? -2.788 -23.579 17.553 1.00 89.31 93 LEU A CA 1
ATOM 680 C C . LEU A 1 93 ? -1.351 -23.825 18.028 1.00 89.31 93 LEU A C 1
ATOM 682 O O . LEU A 1 93 ? -0.747 -24.809 17.623 1.00 89.31 93 LEU A O 1
ATOM 686 N N . SER A 1 94 ? -0.829 -22.980 18.921 1.00 62.78 94 SER A N 1
ATOM 687 C CA . SER A 1 94 ? 0.514 -23.103 19.508 1.00 62.78 94 SER A CA 1
ATOM 688 C C . SER A 1 94 ? 0.689 -24.320 20.438 1.00 62.78 94 SER A C 1
ATOM 690 O O . SER A 1 94 ? 1.777 -24.513 20.980 1.00 62.78 94 SER A O 1
ATOM 692 N N . GLN A 1 95 ? -0.361 -25.119 20.656 1.00 57.38 95 GLN A N 1
ATOM 693 C CA . GLN A 1 95 ? -0.347 -26.358 21.446 1.00 57.38 95 GLN A CA 1
ATOM 694 C C . GLN A 1 95 ? -0.283 -27.645 20.593 1.00 57.38 95 GLN A C 1
ATOM 696 O O . GLN A 1 95 ? -0.529 -28.734 21.116 1.00 57.38 95 GLN A O 1
ATOM 701 N N . ARG A 1 96 ? 0.060 -27.554 19.304 1.00 44.50 96 ARG A N 1
ATOM 702 C CA . ARG A 1 96 ? 0.413 -28.698 18.444 1.00 44.50 96 ARG A CA 1
ATOM 703 C C . ARG A 1 96 ? 1.767 -28.483 17.787 1.00 44.50 96 ARG A C 1
ATOM 705 O O . ARG A 1 96 ? 2.409 -29.514 17.498 1.00 44.50 96 ARG A O 1
#

Foldseek 3Di:
DVVVCVVVPPCVVVVVLVVPQLVVDDVVVDDRVVSSVVVVVVVVVVVVVVVVVVVVVVVVVVVVVVVPVVVVVVVVVVVVVVVVVVVVVVVVVVVD

InterPro domains:
  IPR001123 Amino acid exporter protein, LeuE-type [PF01810] (2-91)
  IPR001123 Amino acid exporter protein, LeuE-type [PTHR30086] (1-92)

Radius of gyration: 20.64 Å; chains: 1; bounding box: 37×42×49 Å

Sequence (96 aa):
MTGLLSAALNPKPGLFVLAFIPQFVDPARGSVSVQMMVYGAWFAALTALGFALMGIFATGLSRYLYRRPRLVNGLNVGAGLTFVASGVSIAALSQR

pLDDT: mean 92.66, std 7.7, range [44.5, 98.12]

Organism: Pseudomonas putida (NCBI:txid303)